Protein AF-T1C247-F1 (afdb_monomer)

Secondary structure (DSSP, 8-state):
--HHHHHHHHHHH-TTS-HHHHHHHH---HHHHHHHHHHHHHHHHHHS-----S-----S----HHHHHHHHHHGGG--HHHHHHHHHHHT--HHHHHHHHHHHHHHHH--

Organism: NCBI:txid410659

pLDDT: mean 71.94, std 15.18, range [33.72, 91.88]

Mean predicted aligned error: 14.12 Å

InterPro domains:
  IPR002514 Transposase IS3/IS911family [PF01527] (2-50)

Solvent-accessible surface area (backbone atoms only — not comparable to full-atom values): 6845 Å² total; per-residue (Å²): 135,61,70,67,59,58,50,46,54,51,49,67,75,41,73,87,62,53,60,64,57,51,19,68,76,69,73,44,57,50,69,58,54,52,53,46,50,58,50,49,54,51,55,58,46,63,74,53,85,70,91,73,96,72,86,85,82,83,73,98,65,98,64,52,74,67,55,50,50,49,51,38,59,71,50,62,82,51,51,76,69,53,39,50,53,51,17,68,77,71,77,49,53,59,70,50,50,52,53,49,40,54,51,51,52,52,64,70,64,69,118

Foldseek 3Di:
DVPLVVLLVVCVVCQVDDLVVSCVVVVDDSVVVVVSVQVVVVVVVVVVDDDDDDDDDDDDDPADLVRLVVLLVVCVPPDPVRLCVVCVVVVHDSVSNVVSNVVVVVVVPPD

Radius of gyration: 16.07 Å; Cα contacts (8 Å, |Δi|>4): 54; chains: 1; bounding box: 39×36×40 Å

Nearest PDB structures (foldseek):
  7s03-assembly1_A-2  TM=3.331E-01  e=2.559E-01  Homo sapiens
  1ftt-assembly1_A  TM=6.061E-01  e=2.705E+00  Rattus norvegicus
  2l9r-assembly1_A  TM=5.431E-01  e=3.445E+00  Homo sapiens

Structure (mmCIF, N/CA/C/O backbone):
data_AF-T1C247-F1
#
_entry.id   AF-T1C247-F1
#
loop_
_atom_site.group_PDB
_atom_site.id
_atom_site.type_symbol
_atom_site.label_atom_id
_atom_site.label_alt_id
_atom_site.label_comp_id
_atom_site.label_asym_id
_atom_site.label_entity_id
_atom_site.label_seq_id
_atom_site.pdbx_PDB_ins_code
_atom_site.Cartn_x
_atom_site.Cartn_y
_atom_site.Cartn_z
_atom_site.occupancy
_atom_site.B_iso_or_equiv
_atom_site.auth_seq_id
_atom_site.auth_comp_id
_atom_site.auth_asym_id
_atom_site.auth_atom_id
_atom_site.pdbx_PDB_model_num
ATOM 1 N N . MET A 1 1 ? 21.837 24.705 4.873 1.00 46.53 1 MET A N 1
ATOM 2 C CA . MET A 1 1 ? 20.488 24.093 4.723 1.00 46.53 1 MET A CA 1
ATOM 3 C C . MET A 1 1 ? 20.419 22.758 5.480 1.00 46.53 1 MET A C 1
ATOM 5 O O . MET A 1 1 ? 20.376 21.704 4.862 1.00 46.53 1 MET A O 1
ATOM 9 N N . GLU A 1 2 ? 20.401 22.769 6.816 1.00 57.59 2 GLU A N 1
ATOM 10 C CA . GLU A 1 2 ? 20.574 21.532 7.614 1.00 57.59 2 GLU A CA 1
ATOM 11 C C . GLU A 1 2 ? 19.271 20.936 8.167 1.00 57.59 2 GLU A C 1
ATOM 13 O O . GLU A 1 2 ? 19.142 19.718 8.287 1.00 57.59 2 GLU A O 1
ATOM 18 N N . ARG A 1 3 ? 18.246 21.763 8.417 1.00 62.03 3 ARG A N 1
ATOM 19 C CA . ARG A 1 3 ? 16.968 21.311 9.002 1.00 62.03 3 ARG A CA 1
ATOM 20 C C . ARG A 1 3 ? 16.276 20.217 8.178 1.00 62.03 3 ARG A C 1
ATOM 22 O O . ARG A 1 3 ? 15.789 19.243 8.742 1.00 62.03 3 ARG A O 1
ATOM 29 N N . LYS A 1 4 ? 16.275 20.339 6.845 1.00 66.94 4 LYS A N 1
ATOM 30 C CA . LYS A 1 4 ? 15.592 19.392 5.943 1.00 66.94 4 LYS A CA 1
ATOM 31 C C . LYS A 1 4 ? 16.231 18.000 5.975 1.00 66.94 4 LYS A C 1
ATOM 33 O O . LYS A 1 4 ? 15.523 17.004 6.081 1.00 66.94 4 LYS A O 1
ATOM 38 N N . ALA A 1 5 ? 17.562 17.925 5.930 1.00 66.19 5 ALA A N 1
ATOM 39 C CA . ALA A 1 5 ? 18.286 16.655 5.909 1.00 66.19 5 ALA A CA 1
ATOM 40 C C . ALA A 1 5 ? 18.134 15.882 7.231 1.00 66.19 5 ALA A C 1
ATOM 42 O O . ALA A 1 5 ? 17.919 14.671 7.215 1.00 66.19 5 ALA A O 1
ATOM 43 N N . SER A 1 6 ? 18.170 16.581 8.368 1.00 74.81 6 SER A N 1
ATOM 44 C CA . SER A 1 6 ? 18.000 15.964 9.690 1.00 74.81 6 SER A CA 1
ATOM 45 C C . SER A 1 6 ? 16.578 15.456 9.939 1.00 74.81 6 SER A C 1
ATOM 47 O O . SER A 1 6 ? 16.407 14.416 10.574 1.00 74.81 6 SER A O 1
ATOM 49 N N . VAL A 1 7 ? 15.557 16.151 9.420 1.00 74.94 7 VAL A N 1
ATOM 50 C CA . VAL A 1 7 ? 14.161 15.676 9.462 1.00 74.94 7 VAL A CA 1
ATOM 51 C C . VAL A 1 7 ? 14.008 14.419 8.611 1.00 74.94 7 VAL A C 1
ATOM 53 O O . VAL A 1 7 ? 13.504 13.414 9.094 1.00 74.94 7 VAL A O 1
ATOM 56 N N . VAL A 1 8 ? 14.538 14.422 7.387 1.00 72.50 8 VAL A N 1
ATOM 57 C CA . VAL A 1 8 ? 14.471 13.263 6.486 1.00 72.50 8 VAL A CA 1
ATOM 58 C C . VAL A 1 8 ? 15.186 12.036 7.058 1.00 72.50 8 VAL A C 1
ATOM 60 O O . VAL A 1 8 ? 14.633 10.941 7.009 1.00 72.50 8 VAL A O 1
ATOM 63 N N . ARG A 1 9 ? 16.380 12.195 7.646 1.00 73.25 9 ARG A N 1
ATOM 64 C CA . ARG A 1 9 ? 17.100 11.075 8.281 1.00 73.25 9 ARG A CA 1
ATOM 65 C C . ARG A 1 9 ? 16.323 10.493 9.462 1.00 73.25 9 ARG A C 1
ATOM 67 O O . ARG A 1 9 ? 16.259 9.274 9.590 1.00 73.25 9 ARG A O 1
ATOM 74 N N . ARG A 1 10 ? 15.698 11.334 10.296 1.00 73.94 10 ARG A N 1
ATOM 75 C CA . ARG A 1 10 ? 14.829 10.844 11.379 1.00 73.94 10 ARG A CA 1
ATOM 76 C C . ARG A 1 10 ? 13.557 10.179 10.850 1.00 73.94 10 ARG A C 1
ATOM 78 O O . ARG A 1 10 ? 13.198 9.123 11.352 1.00 73.94 10 ARG A O 1
ATOM 85 N N . MET A 1 11 ? 12.928 10.729 9.809 1.00 72.88 11 MET A N 1
ATOM 86 C CA . MET A 1 11 ? 11.763 10.117 9.156 1.00 72.8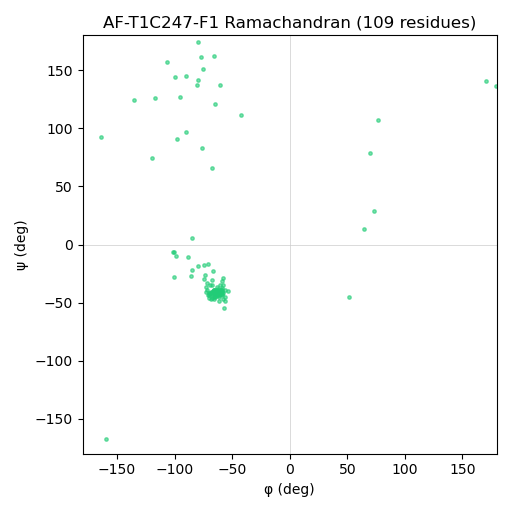8 11 MET A CA 1
ATOM 87 C C . MET A 1 11 ? 12.074 8.731 8.585 1.00 72.88 11 MET A C 1
ATOM 89 O O . MET A 1 11 ? 11.241 7.838 8.666 1.00 72.88 11 MET A O 1
ATOM 93 N N . LEU A 1 12 ? 13.262 8.539 8.003 1.00 68.19 12 LEU A N 1
ATOM 94 C CA . LEU A 1 12 ? 13.688 7.234 7.493 1.00 68.19 12 LEU A CA 1
ATOM 95 C C . LEU A 1 12 ? 14.009 6.239 8.616 1.00 68.19 12 LEU A C 1
ATOM 97 O O . LEU A 1 12 ? 13.759 5.049 8.454 1.00 68.19 12 LEU A O 1
ATOM 101 N N . LYS A 1 13 ? 14.535 6.718 9.751 1.00 72.19 13 LYS A N 1
ATOM 102 C CA . LYS A 1 13 ? 14.843 5.886 10.926 1.00 72.19 13 LYS A CA 1
ATOM 103 C C . LYS A 1 13 ? 13.587 5.441 11.688 1.00 72.19 13 LYS A C 1
ATOM 105 O O . LYS A 1 13 ? 13.618 4.407 12.345 1.00 72.19 13 LYS A O 1
ATOM 110 N N . SER A 1 14 ? 12.498 6.203 11.597 1.00 67.50 14 SER A N 1
ATOM 111 C CA . SER A 1 14 ? 11.216 5.909 12.250 1.00 67.50 14 SER A CA 1
ATOM 112 C C . SER A 1 14 ? 10.101 5.743 11.209 1.00 67.50 14 SER A C 1
ATOM 114 O O . SER A 1 14 ? 9.281 6.652 11.050 1.00 67.50 14 SER A O 1
ATOM 116 N N . PRO A 1 15 ? 10.070 4.609 10.478 1.00 63.22 15 PRO A N 1
ATOM 117 C CA . PRO A 1 15 ? 9.088 4.366 9.422 1.00 63.22 15 PRO A CA 1
ATOM 118 C C . PRO A 1 15 ? 7.649 4.228 9.943 1.00 63.22 15 PRO A C 1
ATOM 120 O O . PRO A 1 15 ? 6.730 4.494 9.163 1.00 63.22 15 PRO A O 1
ATOM 123 N N . ASP A 1 16 ? 7.481 3.875 11.223 1.00 53.72 16 ASP A N 1
ATOM 124 C CA . ASP A 1 16 ? 6.199 3.693 11.919 1.00 53.72 16 ASP A CA 1
ATOM 125 C C . ASP A 1 16 ? 5.472 5.002 12.264 1.00 53.72 16 ASP A C 1
ATOM 127 O O . ASP A 1 16 ? 4.271 4.987 12.516 1.00 53.72 16 ASP A O 1
ATOM 131 N N . ARG A 1 17 ? 6.161 6.154 12.254 1.00 66.88 17 ARG A N 1
ATOM 132 C CA . ARG A 1 17 ? 5.516 7.454 12.516 1.00 66.88 17 ARG A CA 1
ATOM 133 C C . ARG A 1 17 ? 4.803 7.991 11.279 1.00 66.88 17 ARG A C 1
ATOM 135 O O . ARG A 1 17 ? 5.351 7.999 10.170 1.00 66.88 17 ARG A O 1
ATOM 142 N N . SER A 1 18 ? 3.601 8.528 11.481 1.00 72.62 18 SER A N 1
ATOM 143 C CA . SER A 1 18 ? 2.792 9.092 10.400 1.00 72.62 18 SER A CA 1
ATOM 144 C C . SER A 1 18 ? 3.315 10.456 9.936 1.00 72.62 18 SER A C 1
ATOM 146 O O . SER A 1 18 ? 3.858 11.249 10.707 1.00 72.62 18 SER A O 1
ATOM 148 N N . ILE A 1 19 ? 3.095 10.784 8.657 1.00 69.94 19 ILE A N 1
ATOM 149 C CA . ILE A 1 19 ? 3.413 12.106 8.085 1.00 69.94 19 ILE A CA 1
ATOM 150 C C . ILE A 1 19 ? 2.679 13.233 8.835 1.00 69.94 19 ILE A C 1
ATOM 152 O O . ILE A 1 19 ? 3.183 14.353 8.914 1.00 69.94 19 ILE A O 1
ATOM 156 N N . ARG A 1 20 ? 1.509 12.938 9.416 1.00 68.25 20 ARG A N 1
ATOM 157 C CA . ARG A 1 20 ? 0.715 13.900 10.191 1.00 68.25 20 ARG A CA 1
ATOM 158 C C . ARG A 1 20 ? 1.386 14.274 11.515 1.00 68.25 20 ARG A C 1
ATOM 160 O O . ARG A 1 20 ? 1.433 15.454 11.844 1.00 68.25 20 ARG A O 1
ATOM 167 N N . GLU A 1 21 ? 1.963 13.303 12.219 1.00 72.94 21 GLU A N 1
ATOM 168 C CA . GLU A 1 21 ? 2.738 13.549 13.445 1.00 72.94 21 GLU A CA 1
ATOM 169 C C . GLU A 1 21 ? 3.995 14.365 13.139 1.00 72.94 21 GLU A C 1
ATOM 171 O O . GLU A 1 21 ? 4.288 15.350 13.811 1.00 72.94 21 GLU A O 1
ATOM 176 N N . TRP A 1 22 ? 4.689 14.023 12.049 1.00 79.56 22 TRP A N 1
ATOM 177 C CA . TRP A 1 22 ? 5.832 14.799 11.571 1.00 79.56 22 TRP A CA 1
ATOM 178 C C . TRP A 1 22 ? 5.459 16.242 11.235 1.00 79.56 22 TRP A C 1
ATOM 180 O O . TRP A 1 22 ? 6.226 17.157 11.531 1.00 79.56 22 TRP A O 1
ATOM 190 N N . SER A 1 23 ? 4.288 16.458 10.637 1.00 76.56 23 SER A N 1
ATOM 191 C CA . SER A 1 23 ? 3.785 17.791 10.304 1.00 76.56 23 SER A CA 1
ATOM 192 C C . SER A 1 23 ? 3.529 18.633 11.553 1.00 76.56 23 SER A C 1
ATOM 194 O O . SER A 1 23 ? 3.935 19.792 11.584 1.00 76.56 23 SER A O 1
ATOM 196 N N . GLN A 1 24 ? 2.945 18.039 12.597 1.00 76.12 24 GLN A N 1
ATOM 197 C CA . GLN A 1 24 ? 2.720 18.720 13.874 1.00 76.12 24 GLN A CA 1
ATOM 198 C C . GLN A 1 24 ? 4.026 19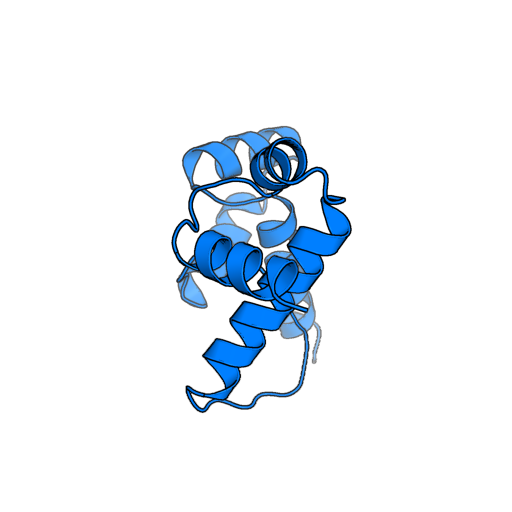.019 14.624 1.00 76.12 24 GLN A C 1
ATOM 200 O O . GLN A 1 24 ? 4.180 20.116 15.146 1.00 76.12 24 GLN A O 1
ATOM 205 N N . GLU A 1 25 ? 4.990 18.092 14.631 1.00 77.25 25 GLU A N 1
ATOM 206 C CA . GLU A 1 25 ? 6.271 18.266 15.339 1.00 77.25 25 GLU A CA 1
ATOM 207 C C . GLU A 1 25 ? 7.188 19.292 14.653 1.00 77.25 25 GLU A C 1
ATOM 209 O O . GLU A 1 25 ? 7.874 20.075 15.306 1.00 77.25 25 GLU A O 1
ATOM 214 N N . THR A 1 26 ? 7.225 19.290 13.317 1.00 76.38 26 THR A N 1
ATOM 215 C CA . THR A 1 26 ? 8.156 20.137 12.550 1.00 76.38 26 THR A CA 1
ATOM 216 C C . THR A 1 26 ? 7.533 21.427 12.025 1.00 76.38 26 THR A C 1
ATOM 218 O O . THR A 1 26 ? 8.260 22.273 11.501 1.00 76.38 26 THR A O 1
ATOM 221 N N . GLY A 1 27 ? 6.207 21.575 12.115 1.00 78.88 27 GLY A N 1
ATOM 222 C CA . GLY A 1 27 ? 5.460 22.678 11.502 1.00 78.88 27 GLY A CA 1
ATOM 223 C C . GLY A 1 27 ? 5.508 22.676 9.968 1.00 78.88 27 GLY A C 1
ATOM 224 O O . GLY A 1 27 ? 5.177 23.672 9.329 1.00 78.88 27 GLY A O 1
ATOM 225 N N . LEU A 1 28 ? 5.965 21.580 9.353 1.00 80.00 28 LEU A N 1
ATOM 226 C CA . LEU A 1 28 ? 6.102 21.453 7.906 1.00 80.00 28 LEU A CA 1
ATOM 227 C C . LEU A 1 28 ? 4.821 20.904 7.292 1.00 80.00 28 LEU A C 1
ATOM 229 O O . LEU A 1 28 ? 4.172 20.023 7.853 1.00 80.00 28 LEU A O 1
ATOM 233 N N . SER A 1 29 ? 4.484 21.367 6.089 1.00 78.06 29 SER A N 1
ATOM 234 C CA . SER A 1 29 ? 3.307 20.868 5.384 1.00 78.06 29 SER A CA 1
ATOM 235 C C . SER A 1 29 ? 3.429 19.359 5.117 1.00 78.06 29 SER A C 1
ATOM 237 O O . SER A 1 29 ? 4.481 18.903 4.646 1.00 78.06 29 SER A O 1
ATOM 239 N N . PRO A 1 30 ? 2.352 18.577 5.311 1.00 72.06 30 PRO A N 1
ATOM 240 C CA . PRO A 1 30 ? 2.376 17.124 5.122 1.00 72.06 30 PRO A CA 1
ATOM 241 C C . PRO A 1 30 ? 2.784 16.740 3.693 1.00 72.06 30 PRO A C 1
ATOM 243 O O . PRO A 1 30 ? 3.498 15.763 3.478 1.00 72.06 30 PRO A O 1
ATOM 246 N N . ARG A 1 31 ? 2.438 17.581 2.710 1.00 72.69 31 ARG A N 1
ATOM 247 C CA . ARG A 1 31 ? 2.851 17.422 1.312 1.00 72.69 31 ARG A CA 1
ATOM 248 C C . ARG A 1 31 ? 4.369 17.513 1.112 1.00 72.69 31 ARG A C 1
ATOM 250 O O . ARG A 1 31 ? 4.927 16.738 0.340 1.00 72.69 31 ARG A O 1
ATOM 257 N N . ALA A 1 32 ? 5.044 18.427 1.812 1.00 77.69 32 ALA A N 1
ATOM 258 C CA . ALA A 1 32 ? 6.497 18.583 1.725 1.00 77.69 32 ALA A CA 1
ATOM 259 C C . ALA A 1 32 ? 7.222 17.388 2.359 1.00 77.69 32 ALA A C 1
ATOM 261 O O . ALA A 1 32 ? 8.158 16.848 1.773 1.00 77.69 32 ALA A O 1
ATOM 262 N N . LEU A 1 33 ? 6.740 16.933 3.518 1.00 77.81 33 LEU A N 1
ATOM 263 C CA . LEU A 1 33 ? 7.260 15.755 4.216 1.00 77.81 33 LEU A CA 1
ATOM 264 C C . LEU A 1 33 ? 7.102 14.479 3.378 1.00 77.81 33 LEU A C 1
ATOM 266 O O . LEU A 1 33 ? 8.035 13.680 3.279 1.00 77.81 33 LEU A O 1
ATOM 270 N N . TYR A 1 34 ? 5.954 14.319 2.715 1.00 76.44 34 TYR A N 1
ATOM 271 C CA . TYR A 1 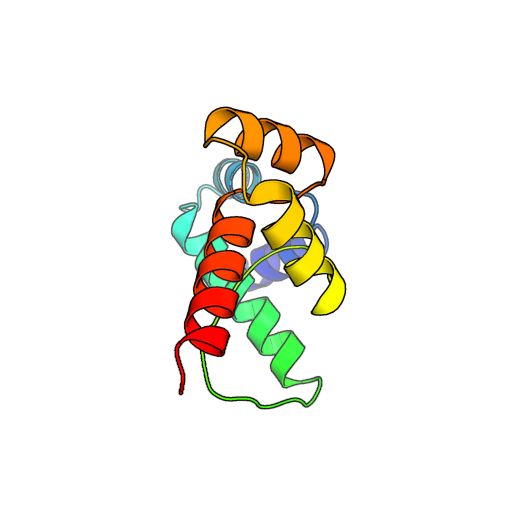34 ? 5.709 13.215 1.790 1.00 76.44 34 TYR A CA 1
ATOM 272 C C . TYR A 1 34 ? 6.691 13.228 0.607 1.00 76.44 34 TYR A C 1
ATOM 274 O O . TYR A 1 34 ? 7.336 12.216 0.314 1.00 76.44 34 TYR A O 1
ATOM 282 N N . ASP A 1 35 ? 6.868 14.386 -0.040 1.00 74.81 35 ASP A N 1
ATOM 283 C CA . ASP A 1 35 ? 7.795 14.539 -1.165 1.00 74.81 35 ASP A CA 1
ATOM 284 C C . ASP A 1 35 ? 9.247 14.247 -0.753 1.00 74.81 35 ASP A C 1
ATOM 286 O O . ASP A 1 35 ? 9.991 13.575 -1.475 1.00 74.81 35 ASP A O 1
ATOM 290 N N . TRP A 1 36 ? 9.644 14.672 0.450 1.00 80.75 36 TRP A N 1
ATOM 291 C CA . TRP A 1 36 ? 10.983 14.426 0.977 1.00 80.75 36 TRP A CA 1
ATOM 292 C C . TRP A 1 36 ? 11.221 12.956 1.325 1.00 80.75 36 TRP A C 1
ATOM 294 O O . TRP A 1 36 ? 12.253 12.420 0.923 1.00 80.75 36 TRP A O 1
ATOM 304 N N . ARG A 1 37 ? 10.270 12.265 1.972 1.00 76.62 37 ARG A N 1
ATOM 305 C CA . ARG A 1 37 ? 10.357 10.814 2.238 1.00 76.62 37 ARG A CA 1
ATOM 306 C C . ARG A 1 37 ? 10.505 10.030 0.931 1.00 76.62 37 ARG A C 1
ATOM 308 O O . ARG A 1 37 ? 11.406 9.207 0.790 1.00 76.62 37 ARG A O 1
ATOM 315 N N . LYS A 1 38 ? 9.687 10.355 -0.072 1.00 71.44 38 LYS A N 1
ATOM 316 C CA . LYS A 1 38 ? 9.719 9.759 -1.419 1.00 71.44 38 LYS A CA 1
ATOM 317 C C . LYS A 1 38 ? 11.023 10.036 -2.178 1.00 71.44 38 LYS A C 1
ATOM 319 O O . LYS A 1 38 ? 11.482 9.189 -2.955 1.00 71.44 38 LYS A O 1
ATOM 324 N N . LYS A 1 39 ? 11.614 11.224 -2.018 1.00 72.56 39 LYS A N 1
ATOM 325 C CA . LYS A 1 39 ? 12.932 11.562 -2.583 1.00 72.56 39 LYS A CA 1
ATOM 326 C C . LYS A 1 39 ? 14.051 10.808 -1.876 1.00 72.56 39 LYS A C 1
ATOM 328 O O . LYS A 1 39 ? 14.924 10.280 -2.556 1.00 72.56 39 LYS A O 1
ATOM 333 N N . ALA A 1 40 ? 13.987 10.704 -0.554 1.00 72.31 40 ALA A N 1
ATOM 334 C CA . ALA A 1 40 ? 14.997 10.039 0.254 1.00 72.31 40 ALA A CA 1
ATOM 335 C C . ALA A 1 40 ? 15.027 8.526 0.013 1.00 72.31 40 ALA A C 1
ATOM 337 O O . ALA A 1 40 ? 16.086 7.997 -0.294 1.00 72.31 40 ALA A O 1
ATOM 338 N N . ILE A 1 41 ? 13.867 7.860 -0.011 1.00 67.50 41 ILE A N 1
ATOM 339 C CA . ILE A 1 41 ? 13.757 6.430 -0.356 1.00 67.50 41 ILE A CA 1
ATOM 340 C C . ILE A 1 41 ? 14.310 6.154 -1.760 1.00 67.50 41 ILE A C 1
ATOM 342 O O . ILE A 1 41 ? 15.010 5.172 -1.963 1.00 67.50 41 ILE A O 1
ATOM 346 N N . ARG A 1 42 ? 14.046 7.032 -2.739 1.00 64.88 42 ARG A N 1
ATOM 347 C CA . ARG A 1 42 ? 14.624 6.884 -4.088 1.00 64.88 42 ARG A CA 1
ATOM 348 C C . ARG A 1 42 ? 16.133 7.089 -4.092 1.00 64.88 42 ARG A C 1
ATOM 350 O O . ARG A 1 42 ? 16.802 6.482 -4.907 1.00 64.88 42 ARG A O 1
ATOM 357 N N . ARG A 1 43 ? 16.656 7.981 -3.252 1.00 62.41 43 ARG A N 1
ATOM 358 C CA . ARG A 1 43 ? 18.094 8.258 -3.184 1.00 62.41 43 ARG A CA 1
ATOM 359 C C . ARG A 1 43 ? 18.847 7.110 -2.510 1.00 62.41 43 ARG A C 1
ATOM 361 O O . ARG A 1 43 ? 19.887 6.722 -3.015 1.00 62.41 43 ARG A O 1
ATOM 368 N N . GLU A 1 44 ? 18.282 6.542 -1.447 1.00 56.69 44 GLU A N 1
ATOM 369 C CA . GLU A 1 44 ? 18.781 5.322 -0.793 1.00 56.69 44 GLU A CA 1
ATOM 370 C C . GLU A 1 44 ? 18.668 4.114 -1.743 1.00 56.69 44 GLU A C 1
ATOM 372 O O . GLU A 1 44 ? 19.629 3.381 -1.943 1.00 56.69 44 GLU A O 1
ATOM 377 N N . GLY A 1 45 ? 17.526 3.959 -2.422 1.00 47.84 45 GLY A N 1
ATOM 378 C CA . GLY A 1 45 ? 17.299 2.902 -3.414 1.00 47.84 45 GLY A CA 1
ATOM 379 C C . GLY A 1 45 ? 18.067 3.076 -4.728 1.00 47.84 45 GLY A C 1
ATOM 380 O O . GLY A 1 45 ? 18.210 2.117 -5.465 1.00 47.84 45 GLY A O 1
ATOM 381 N N . ALA A 1 46 ? 18.588 4.266 -5.035 1.00 47.44 46 ALA A N 1
ATOM 382 C CA . ALA A 1 46 ? 19.467 4.476 -6.189 1.00 47.44 46 ALA A CA 1
ATOM 383 C C . ALA A 1 46 ? 20.912 4.022 -5.917 1.00 47.44 46 ALA A C 1
ATOM 385 O O . ALA A 1 46 ? 21.660 3.813 -6.866 1.00 47.44 46 ALA A O 1
ATOM 386 N N . MET A 1 47 ? 21.301 3.861 -4.646 1.00 42.75 47 MET A N 1
ATOM 387 C CA . MET A 1 47 ? 22.603 3.303 -4.257 1.00 42.75 47 MET A CA 1
ATOM 388 C C . MET A 1 47 ? 22.587 1.764 -4.219 1.00 42.75 47 MET A C 1
ATOM 390 O O . MET A 1 47 ? 23.634 1.137 -4.334 1.00 42.75 47 MET A O 1
ATOM 394 N N . ALA A 1 48 ? 21.407 1.150 -4.090 1.00 40.53 48 ALA A N 1
ATOM 395 C CA . ALA A 1 48 ? 21.202 -0.288 -4.234 1.00 40.53 48 ALA A CA 1
ATOM 396 C C . ALA A 1 48 ? 20.694 -0.556 -5.655 1.00 40.53 48 ALA A C 1
ATOM 398 O O . ALA A 1 48 ? 19.499 -0.451 -5.913 1.00 40.53 48 ALA A O 1
ATOM 399 N N . GLY A 1 49 ? 21.612 -0.806 -6.589 1.00 36.91 49 GLY A N 1
ATOM 400 C CA . GLY A 1 49 ? 21.314 -0.955 -8.012 1.0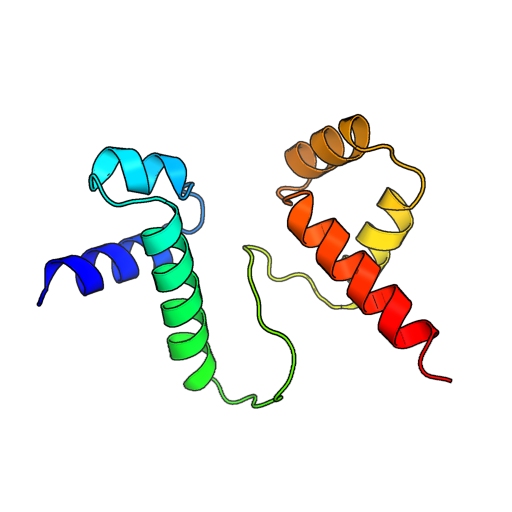0 36.91 49 GLY A CA 1
ATOM 401 C C . GLY A 1 49 ? 20.057 -1.782 -8.287 1.00 36.91 49 GLY A C 1
ATOM 402 O O . GLY A 1 49 ? 20.032 -2.977 -8.035 1.00 36.91 49 GLY A O 1
ATOM 403 N N . ASN A 1 50 ? 19.019 -1.118 -8.797 1.00 33.72 50 ASN A N 1
ATOM 404 C CA . ASN A 1 50 ? 18.083 -1.676 -9.763 1.00 33.72 50 ASN A CA 1
ATOM 405 C C . ASN A 1 50 ? 17.293 -0.528 -10.395 1.00 33.72 50 ASN A C 1
ATOM 407 O O . ASN A 1 50 ? 16.272 -0.053 -9.895 1.00 33.72 50 ASN A O 1
ATOM 411 N N . SER A 1 51 ? 17.820 -0.058 -11.520 1.00 42.59 51 SER A N 1
ATOM 412 C CA . SER A 1 51 ? 17.090 0.775 -12.459 1.00 42.59 51 SER A CA 1
ATOM 413 C C . SER A 1 51 ? 15.944 -0.037 -13.057 1.00 42.59 51 SER A C 1
ATOM 415 O O . SER A 1 51 ? 16.165 -1.032 -13.739 1.00 42.59 51 SER A O 1
ATOM 417 N N . THR A 1 52 ? 14.715 0.427 -12.874 1.00 38.88 52 THR A N 1
ATOM 418 C CA . THR A 1 52 ? 13.678 0.269 -13.897 1.00 38.88 52 THR A CA 1
ATOM 419 C C . THR A 1 52 ? 12.951 1.607 -14.029 1.00 38.88 52 THR A C 1
ATOM 421 O O . THR A 1 52 ? 12.508 2.167 -13.020 1.00 38.88 52 THR A O 1
ATOM 424 N N . PRO A 1 53 ? 12.879 2.191 -15.238 1.00 52.53 53 PRO A N 1
ATOM 425 C CA . PRO A 1 53 ? 12.216 3.461 -15.459 1.00 52.53 53 PRO A CA 1
ATOM 426 C C . PRO A 1 53 ? 10.754 3.191 -15.802 1.00 52.53 53 PRO A C 1
ATOM 428 O O . PRO A 1 53 ? 10.445 2.884 -16.943 1.00 52.53 53 PRO A O 1
ATOM 431 N N . SER A 1 54 ? 9.861 3.275 -14.818 1.00 38.88 54 SER A N 1
ATOM 432 C CA . SER A 1 54 ? 8.446 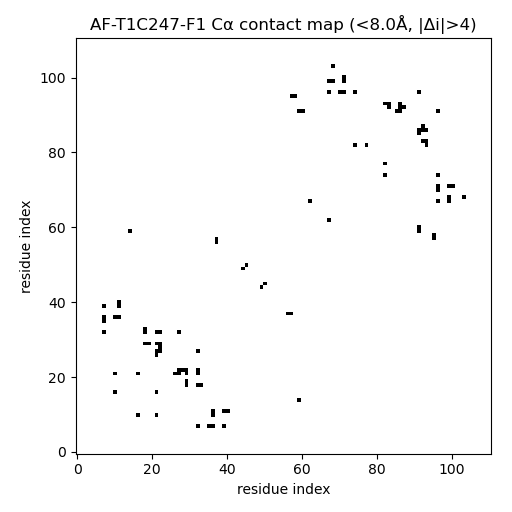3.653 -14.983 1.00 38.88 54 SER A CA 1
ATOM 433 C C . SER A 1 54 ? 7.750 3.611 -13.626 1.00 38.88 54 SER A C 1
ATOM 435 O O . SER A 1 54 ? 7.961 2.690 -12.848 1.00 38.88 54 SER A O 1
ATOM 43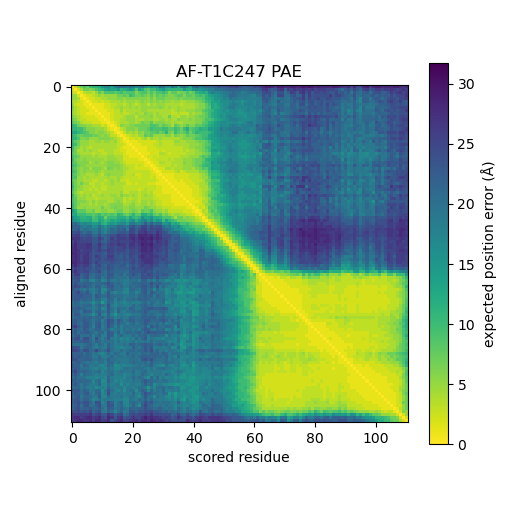7 N N . GLY A 1 55 ? 6.935 4.624 -13.328 1.00 34.56 55 GLY A N 1
ATOM 4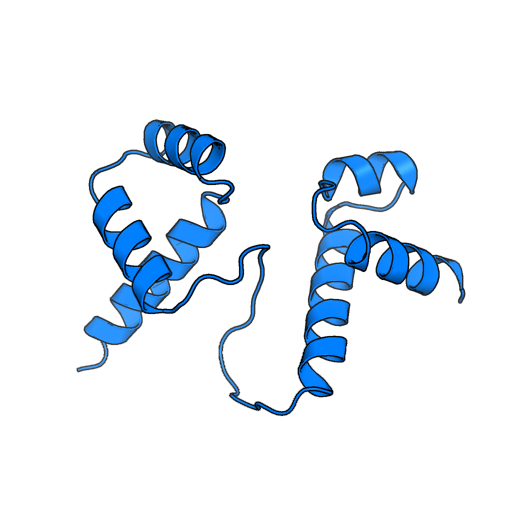38 C CA . GLY A 1 55 ? 5.934 4.542 -12.259 1.00 34.56 55 GLY A CA 1
ATOM 439 C C . GLY A 1 55 ? 6.478 4.498 -10.828 1.00 34.56 55 GLY A C 1
ATOM 440 O O . GLY A 1 55 ? 6.505 3.480 -10.151 1.00 34.56 55 GLY A O 1
ATOM 441 N N . LYS A 1 56 ? 6.855 5.654 -10.306 1.00 50.47 56 LYS A N 1
ATOM 442 C CA . LYS A 1 56 ? 6.924 5.903 -8.860 1.00 50.47 56 LYS A CA 1
ATOM 443 C C . LYS A 1 56 ? 5.477 6.122 -8.325 1.00 50.47 56 LYS A C 1
ATOM 445 O O . LYS A 1 56 ? 4.726 6.704 -9.105 1.00 50.47 56 LYS A O 1
ATOM 450 N N . PRO A 1 57 ? 5.145 6.006 -7.006 1.00 61.28 57 PRO A N 1
ATOM 451 C CA . PRO A 1 57 ? 5.917 5.442 -5.867 1.00 61.28 57 PRO A CA 1
ATOM 452 C C . PRO A 1 57 ? 5.078 5.013 -4.601 1.00 61.28 57 PRO A C 1
ATOM 454 O O . PRO A 1 57 ? 3.865 5.089 -4.584 1.00 61.28 57 PRO A O 1
ATOM 457 N N . VAL A 1 58 ? 5.772 4.751 -3.479 1.00 48.97 58 VAL A N 1
ATOM 458 C CA . VAL A 1 58 ? 5.338 4.913 -2.057 1.00 48.97 58 VAL A CA 1
ATOM 459 C C . VAL A 1 58 ? 4.392 3.867 -1.465 1.00 48.97 58 VAL A C 1
ATOM 461 O O . VAL A 1 58 ? 3.189 3.948 -1.625 1.00 48.97 58 VAL A O 1
ATOM 464 N N . SER A 1 59 ? 4.928 3.015 -0.592 1.00 40.38 59 SER A N 1
ATOM 465 C CA . SER A 1 59 ? 4.695 3.088 0.860 1.00 40.38 59 SER A CA 1
ATOM 466 C C . SER A 1 59 ? 5.257 1.836 1.547 1.00 40.38 59 SER A C 1
ATOM 468 O O . SER A 1 59 ? 5.292 0.744 0.993 1.00 40.38 59 SER A O 1
ATOM 470 N N . GLY A 1 60 ? 5.842 2.086 2.717 1.00 46.00 60 GLY A N 1
ATOM 471 C CA . GLY A 1 60 ? 5.855 1.255 3.923 1.00 46.00 60 GLY A CA 1
ATOM 472 C C . GLY A 1 60 ? 6.245 -0.219 3.927 1.00 46.00 60 GLY A C 1
ATOM 473 O O . GLY A 1 60 ? 6.967 -0.608 4.837 1.00 46.00 60 GLY A O 1
ATOM 474 N N . THR A 1 61 ? 5.790 -1.065 3.010 1.00 49.44 61 THR A N 1
ATOM 475 C CA . THR A 1 61 ? 5.835 -2.513 3.235 1.00 49.44 61 THR A CA 1
ATOM 476 C C . THR A 1 61 ? 6.726 -3.225 2.218 1.00 49.44 61 THR A C 1
ATOM 478 O O . THR A 1 61 ? 6.563 -3.107 1.004 1.00 49.44 61 THR A O 1
ATOM 481 N N . LYS A 1 62 ? 7.699 -4.008 2.710 1.00 62.16 62 LYS A N 1
ATOM 482 C CA . LYS A 1 62 ? 8.442 -4.993 1.905 1.00 62.16 62 LYS A CA 1
ATOM 483 C C . LYS A 1 62 ? 7.487 -6.124 1.479 1.00 62.16 62 LYS 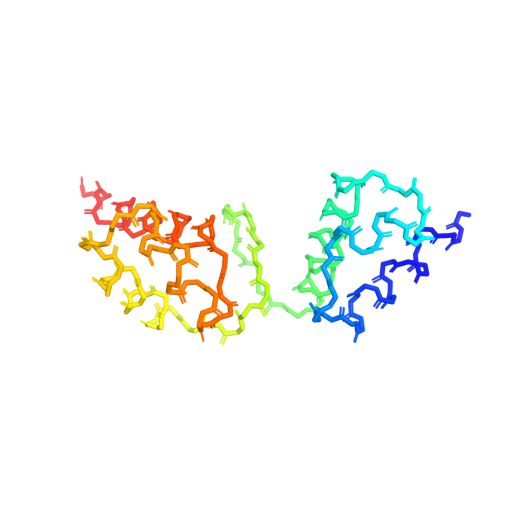A C 1
ATOM 485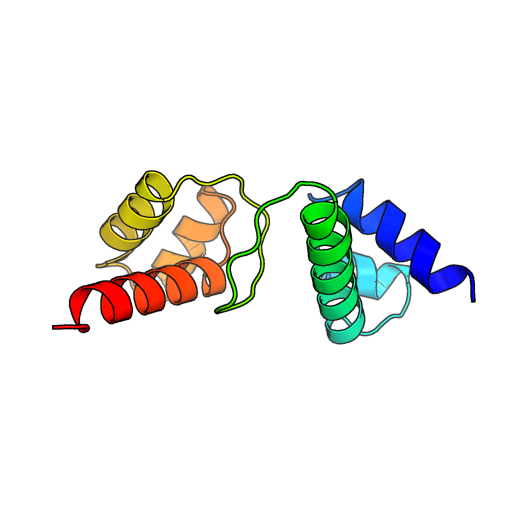 O O . LYS A 1 62 ? 7.613 -7.241 1.963 1.00 62.16 62 LYS A O 1
ATOM 490 N N . ARG A 1 63 ? 6.487 -5.836 0.640 1.00 71.81 63 ARG A N 1
ATOM 491 C CA . ARG A 1 63 ? 5.553 -6.837 0.102 1.00 71.81 63 ARG A CA 1
ATOM 492 C C . ARG A 1 63 ? 6.040 -7.300 -1.262 1.00 71.81 63 ARG A C 1
ATOM 494 O O . ARG A 1 63 ? 6.312 -6.476 -2.141 1.00 71.81 63 ARG A O 1
ATOM 501 N N . THR A 1 64 ? 6.166 -8.613 -1.428 1.00 82.12 64 THR A N 1
ATOM 502 C CA . THR A 1 64 ? 6.512 -9.224 -2.718 1.00 82.12 64 THR A CA 1
ATOM 503 C C . THR A 1 64 ? 5.390 -8.993 -3.733 1.00 82.12 64 THR A C 1
ATOM 505 O O . THR A 1 64 ? 4.256 -8.687 -3.360 1.00 82.12 64 THR A O 1
ATOM 508 N N . ALA A 1 65 ? 5.678 -9.146 -5.029 1.00 79.69 65 ALA A N 1
ATOM 509 C CA . ALA A 1 65 ? 4.655 -9.021 -6.073 1.00 79.69 65 ALA A CA 1
ATOM 510 C C . ALA A 1 65 ? 3.470 -9.980 -5.842 1.00 79.69 65 ALA A C 1
ATOM 512 O O . ALA A 1 65 ? 2.320 -9.573 -5.977 1.00 79.69 65 ALA A O 1
ATOM 513 N N . ALA A 1 66 ? 3.750 -11.210 -5.396 1.00 80.50 66 ALA A N 1
ATOM 514 C CA . ALA A 1 66 ? 2.728 -12.194 -5.047 1.00 80.50 66 ALA A CA 1
ATOM 515 C C . ALA A 1 66 ? 1.839 -11.732 -3.880 1.00 80.50 66 ALA A C 1
ATOM 517 O O . ALA A 1 66 ? 0.624 -11.867 -3.948 1.00 80.50 66 ALA A O 1
ATOM 518 N N . GLN A 1 67 ? 2.423 -11.131 -2.837 1.00 84.75 67 GLN A N 1
ATOM 519 C CA . GLN A 1 67 ? 1.652 -10.601 -1.707 1.00 84.75 67 GLN A CA 1
ATOM 520 C C . GLN A 1 67 ? 0.760 -9.427 -2.117 1.00 84.75 67 GLN A C 1
ATOM 522 O O . GLN A 1 67 ? -0.375 -9.344 -1.665 1.00 84.75 67 GLN A O 1
ATOM 527 N N . LYS A 1 68 ? 1.252 -8.537 -2.987 1.00 86.38 68 LYS A N 1
ATOM 528 C CA . LYS A 1 68 ? 0.444 -7.428 -3.517 1.00 86.38 68 LYS A CA 1
ATOM 529 C C . LYS A 1 68 ? -0.734 -7.945 -4.335 1.00 86.38 68 LYS A C 1
ATOM 531 O O . LYS A 1 68 ? -1.845 -7.459 -4.163 1.00 86.38 68 LYS A O 1
ATOM 536 N N . LEU A 1 69 ? -0.496 -8.944 -5.186 1.00 86.38 69 LEU A N 1
ATOM 537 C CA . LEU A 1 69 ? -1.548 -9.566 -5.986 1.00 86.38 69 LEU A CA 1
ATOM 538 C C . LEU A 1 69 ? -2.589 -10.263 -5.101 1.00 86.38 69 LEU A C 1
ATOM 540 O O . LEU A 1 69 ? -3.778 -10.066 -5.318 1.00 86.38 69 LEU A O 1
ATOM 544 N N . ALA A 1 70 ? -2.156 -11.010 -4.080 1.00 87.62 70 ALA A N 1
ATOM 545 C CA . ALA A 1 70 ? -3.058 -11.634 -3.113 1.00 87.62 70 ALA A CA 1
ATOM 546 C C . ALA A 1 70 ? -3.955 -10.588 -2.438 1.00 87.62 70 ALA A C 1
ATOM 548 O O . ALA A 1 70 ? -5.172 -10.716 -2.484 1.00 87.62 70 ALA A O 1
ATOM 549 N N . THR A 1 71 ? -3.376 -9.490 -1.940 1.00 89.25 71 THR A N 1
ATOM 550 C CA . THR A 1 71 ? -4.152 -8.390 -1.354 1.00 89.25 71 THR A CA 1
ATOM 551 C C . THR A 1 71 ? -5.144 -7.778 -2.346 1.00 89.25 71 THR A C 1
ATOM 553 O O . THR A 1 71 ? -6.288 -7.523 -1.983 1.00 89.25 71 THR A O 1
ATOM 556 N N . VAL A 1 72 ? -4.750 -7.548 -3.601 1.00 90.12 72 VAL A N 1
ATOM 557 C CA . VAL A 1 72 ? -5.661 -7.034 -4.642 1.00 90.12 72 VAL A CA 1
ATOM 558 C C . VAL A 1 72 ? -6.843 -7.981 -4.878 1.00 90.12 72 VAL A C 1
ATOM 560 O O . VAL A 1 72 ? -7.968 -7.516 -5.037 1.00 90.12 72 VAL A O 1
ATOM 563 N N . VAL A 1 73 ? -6.601 -9.293 -4.868 1.00 90.69 73 VAL A N 1
ATOM 564 C CA . VAL A 1 73 ? -7.642 -10.318 -5.032 1.00 90.69 73 VAL A CA 1
ATOM 565 C C . VAL A 1 73 ? -8.545 -10.414 -3.798 1.00 90.69 73 VAL A C 1
ATOM 567 O O . VAL A 1 73 ? -9.760 -10.464 -3.941 1.00 90.69 73 VAL A O 1
ATOM 570 N N . GLU A 1 74 ? -7.990 -10.387 -2.586 1.00 88.75 74 GLU A N 1
ATOM 571 C CA . GLU A 1 74 ? -8.768 -10.434 -1.337 1.00 88.75 74 GLU A CA 1
ATOM 572 C C . GLU A 1 74 ? -9.661 -9.198 -1.177 1.00 88.75 74 GLU A C 1
ATOM 574 O O . GLU A 1 74 ? -10.816 -9.290 -0.770 1.00 88.75 74 GLU A O 1
ATOM 579 N N . THR A 1 75 ? -9.134 -8.034 -1.554 1.00 91.88 75 THR A N 1
ATOM 580 C CA . THR A 1 75 ? -9.855 -6.756 -1.525 1.00 91.88 75 THR A CA 1
ATOM 581 C C . THR A 1 75 ? -10.700 -6.518 -2.782 1.00 91.88 75 THR A C 1
ATOM 583 O O . THR A 1 75 ? -11.273 -5.438 -2.943 1.00 91.88 75 THR A O 1
ATOM 586 N N . ALA A 1 76 ? -10.799 -7.502 -3.689 1.00 88.69 76 ALA A N 1
ATOM 587 C CA . ALA A 1 76 ? -11.537 -7.384 -4.948 1.00 88.69 76 ALA A CA 1
ATOM 588 C C . ALA A 1 76 ? -13.027 -7.055 -4.726 1.00 88.69 76 ALA A C 1
ATOM 590 O O . ALA A 1 76 ? -13.609 -6.258 -5.465 1.00 88.69 76 ALA A O 1
ATOM 591 N N . SER A 1 77 ? -13.599 -7.649 -3.679 1.00 89.50 77 SER A N 1
ATOM 592 C CA . SER A 1 77 ? -15.029 -7.607 -3.354 1.00 89.50 77 SER A CA 1
ATOM 593 C C . SER A 1 77 ? -15.382 -6.613 -2.245 1.00 89.50 77 SER A C 1
ATOM 595 O O . SER A 1 77 ? -16.561 -6.438 -1.957 1.00 89.50 77 SER A O 1
ATOM 597 N N . LEU A 1 78 ? -14.382 -5.996 -1.605 1.00 91.69 78 LEU A N 1
ATOM 598 C CA . LEU A 1 78 ? -14.591 -5.076 -0.485 1.00 91.69 78 LEU A CA 1
ATOM 599 C C . LEU A 1 78 ? -15.005 -3.690 -0.985 1.00 91.69 78 LEU A C 1
ATOM 601 O O . LEU A 1 78 ? -14.463 -3.186 -1.972 1.00 91.69 78 LEU A O 1
ATOM 605 N N . ASN A 1 79 ? -15.921 -3.047 -0.264 1.00 90.56 79 ASN A N 1
ATOM 606 C CA . ASN A 1 79 ? -16.245 -1.635 -0.457 1.00 90.56 79 ASN A CA 1
ATOM 607 C C . ASN A 1 79 ? -15.202 -0.709 0.214 1.00 90.56 79 ASN A C 1
ATOM 609 O O . ASN A 1 79 ? -14.299 -1.172 0.908 1.00 90.56 79 ASN A O 1
ATOM 613 N N . GLU A 1 80 ? -15.302 0.614 0.028 1.00 85.25 80 GLU A N 1
ATOM 614 C CA . GLU A 1 80 ? -14.320 1.564 0.590 1.00 85.25 80 GLU A CA 1
ATOM 615 C C . GLU A 1 80 ? -14.227 1.532 2.127 1.00 85.25 80 GLU A C 1
ATOM 617 O O . GLU A 1 80 ? -13.139 1.705 2.685 1.00 85.25 80 GLU A O 1
ATOM 622 N N . ALA A 1 81 ? -15.342 1.294 2.825 1.00 87.94 81 ALA A N 1
ATOM 623 C CA . ALA A 1 81 ? -15.353 1.212 4.284 1.00 87.94 81 ALA A CA 1
ATOM 624 C C . ALA A 1 81 ? -14.646 -0.064 4.770 1.00 87.94 81 ALA A C 1
ATOM 626 O O . ALA A 1 81 ? -13.774 0.006 5.640 1.00 87.94 81 ALA A O 1
ATOM 627 N N . GLU A 1 82 ? -14.956 -1.200 4.144 1.00 89.25 82 GLU A N 1
ATOM 628 C CA . GLU A 1 82 ? -14.346 -2.502 4.426 1.00 89.25 82 GLU A CA 1
ATOM 629 C C . GLU A 1 82 ? -12.855 -2.525 4.066 1.00 89.25 82 GLU A C 1
ATOM 631 O O . GLU A 1 82 ? -12.034 -3.047 4.821 1.00 89.25 82 GLU A O 1
ATOM 636 N N . LEU A 1 83 ? -12.476 -1.894 2.951 1.00 88.31 83 LEU A N 1
ATOM 637 C CA . LEU A 1 83 ? -11.081 -1.714 2.563 1.00 88.31 83 LEU A CA 1
ATOM 638 C C . LEU A 1 83 ? -10.325 -0.916 3.630 1.00 88.31 83 LEU A C 1
ATOM 640 O O . LEU A 1 83 ? -9.215 -1.285 4.008 1.00 88.31 83 LEU A O 1
ATOM 644 N N . GLY A 1 84 ? -10.938 0.145 4.162 1.00 83.75 84 GLY A N 1
ATOM 645 C CA . GLY A 1 84 ? -10.382 0.926 5.262 1.00 83.75 84 GLY A CA 1
ATOM 646 C C . GLY A 1 84 ? -10.146 0.101 6.532 1.00 83.75 84 GLY A C 1
ATOM 647 O O . GLY A 1 84 ? -9.114 0.266 7.183 1.00 83.75 84 GLY A O 1
ATOM 648 N N . GLU A 1 85 ? -11.063 -0.798 6.891 1.00 88.31 85 GLU A N 1
ATOM 649 C CA . GLU A 1 85 ? -10.885 -1.717 8.025 1.00 88.31 85 GLU A CA 1
ATOM 650 C C . GLU A 1 85 ? -9.796 -2.764 7.774 1.00 88.31 85 GLU A C 1
ATOM 652 O O . GLU A 1 85 ? -8.898 -2.924 8.606 1.00 88.31 85 GLU A O 1
ATOM 657 N N . TYR A 1 86 ? -9.801 -3.399 6.601 1.00 87.94 86 TYR A N 1
ATOM 658 C CA . TYR A 1 86 ? -8.760 -4.343 6.190 1.00 87.94 86 TYR A CA 1
ATOM 659 C C . TYR A 1 86 ? -7.368 -3.696 6.238 1.00 87.94 86 TYR A C 1
ATOM 661 O O . TYR A 1 86 ? -6.413 -4.261 6.779 1.00 87.94 86 TYR A O 1
ATOM 669 N N . CYS A 1 87 ? -7.253 -2.471 5.725 1.00 82.88 87 CYS A N 1
ATOM 670 C CA . CYS A 1 87 ? -6.032 -1.674 5.732 1.00 82.88 87 CYS A CA 1
ATOM 671 C C . CYS A 1 87 ? -5.505 -1.417 7.153 1.00 82.88 87 CYS A C 1
ATOM 673 O O . CYS A 1 87 ? -4.309 -1.585 7.403 1.00 82.88 87 CYS A O 1
ATOM 675 N N . ARG A 1 88 ? -6.388 -1.102 8.112 1.00 83.12 88 ARG A N 1
ATOM 676 C CA . ARG A 1 88 ? -6.008 -0.928 9.527 1.00 83.12 88 ARG A CA 1
ATOM 677 C C . ARG A 1 88 ? -5.468 -2.218 10.149 1.00 83.12 88 ARG A C 1
ATOM 679 O O . ARG A 1 88 ? -4.495 -2.149 10.893 1.00 83.12 88 ARG A O 1
ATOM 686 N N . GLY A 1 89 ? -6.061 -3.371 9.831 1.00 80.06 89 GLY A N 1
ATOM 687 C CA . GLY A 1 89 ? -5.625 -4.673 10.354 1.00 80.06 89 GLY A CA 1
ATOM 688 C C . GLY A 1 89 ? -4.326 -5.200 9.732 1.00 80.06 89 GLY A C 1
ATOM 689 O O . GLY A 1 89 ? -3.561 -5.905 10.385 1.00 80.06 89 GLY A O 1
ATOM 690 N N . THR A 1 90 ? -4.049 -4.843 8.477 1.00 77.19 90 THR A N 1
ATOM 691 C CA . THR A 1 90 ? -2.896 -5.356 7.712 1.00 77.19 90 THR A CA 1
ATOM 692 C C . THR A 1 90 ? -1.706 -4.396 7.643 1.00 77.19 90 THR A C 1
ATOM 694 O O . THR A 1 90 ? -0.637 -4.784 7.156 1.00 77.19 90 THR A O 1
ATOM 697 N N . GLY A 1 91 ? -1.869 -3.166 8.143 1.00 77.56 91 GLY A N 1
ATOM 698 C CA . GLY A 1 91 ? -0.852 -2.114 8.094 1.00 77.56 91 GLY A CA 1
ATOM 699 C C . GLY A 1 91 ? -0.668 -1.516 6.697 1.00 77.56 91 GLY A C 1
ATOM 700 O O . GLY A 1 91 ? 0.433 -1.089 6.352 1.00 77.56 91 GLY A O 1
ATOM 701 N N . LEU A 1 92 ? -1.726 -1.530 5.885 1.00 82.00 92 LEU A N 1
ATOM 702 C CA . LEU A 1 92 ? -1.748 -0.987 4.528 1.00 82.00 92 LEU A CA 1
ATOM 703 C C . LEU A 1 92 ? -2.536 0.319 4.487 1.00 82.00 92 LEU A C 1
ATOM 705 O O . LEU A 1 92 ? -3.404 0.556 5.323 1.00 82.00 92 LEU A O 1
ATOM 709 N N . TYR A 1 93 ? -2.271 1.153 3.486 1.00 82.62 93 TYR A N 1
ATOM 710 C CA . TYR A 1 93 ? -3.140 2.284 3.165 1.00 82.62 93 TYR A CA 1
ATOM 711 C C . TYR A 1 93 ? -4.066 1.941 1.988 1.00 82.62 93 TYR A C 1
ATOM 713 O O . TYR A 1 93 ? -3.615 1.285 1.048 1.00 82.62 93 TYR A O 1
ATOM 721 N N . PRO A 1 94 ? -5.325 2.420 1.978 1.00 80.00 94 PRO A N 1
ATOM 722 C CA . PRO A 1 94 ? -6.252 2.181 0.866 1.00 80.00 94 PRO A CA 1
ATOM 723 C C . PRO A 1 94 ? -5.662 2.603 -0.484 1.00 80.00 94 PRO A C 1
ATOM 725 O O . PRO A 1 94 ? -5.751 1.873 -1.466 1.00 80.00 94 PRO A O 1
ATOM 728 N N . ASP A 1 95 ? -4.959 3.739 -0.505 1.00 80.06 95 ASP A N 1
ATOM 729 C CA . ASP A 1 95 ? -4.259 4.273 -1.680 1.00 80.06 95 ASP A CA 1
ATOM 730 C C . ASP A 1 95 ? -3.213 3.290 -2.253 1.00 80.06 95 ASP A C 1
ATOM 732 O O . ASP A 1 95 ? -3.075 3.175 -3.470 1.00 80.06 95 ASP A O 1
ATOM 736 N N . GLU A 1 96 ? -2.533 2.503 -1.404 1.00 80.69 96 GLU A N 1
ATOM 737 C CA . GLU A 1 96 ? -1.603 1.457 -1.863 1.00 80.69 96 GLU A CA 1
ATOM 738 C C . GLU A 1 96 ? -2.336 0.327 -2.583 1.00 80.69 96 GLU A C 1
ATOM 740 O O . GLU A 1 96 ? -1.884 -0.139 -3.629 1.00 80.69 96 GLU A O 1
ATOM 745 N N . VAL A 1 97 ? -3.477 -0.100 -2.037 1.00 86.38 97 VAL A N 1
ATOM 746 C CA . VAL A 1 97 ? -4.287 -1.176 -2.617 1.00 86.38 97 VAL A CA 1
ATOM 747 C C . VAL A 1 97 ? -4.880 -0.732 -3.954 1.00 86.38 97 VAL A C 1
ATOM 749 O O . VAL A 1 97 ? -4.826 -1.486 -4.926 1.00 86.38 97 VAL A O 1
ATOM 752 N N . HIS A 1 98 ? -5.358 0.512 -4.045 1.00 83.56 98 HIS A N 1
ATOM 753 C CA . HIS A 1 98 ? -5.812 1.101 -5.306 1.00 83.56 98 HIS A CA 1
ATOM 754 C C . HIS A 1 98 ? -4.690 1.177 -6.345 1.00 83.56 98 HIS A C 1
ATOM 756 O O . HIS A 1 98 ? -4.897 0.798 -7.499 1.00 83.56 98 HIS A O 1
ATOM 762 N N . ALA A 1 99 ? -3.486 1.595 -5.947 1.00 82.62 99 ALA A N 1
ATOM 763 C CA . ALA A 1 99 ? -2.339 1.627 -6.847 1.00 82.62 99 ALA A CA 1
ATOM 764 C C . ALA A 1 99 ? -1.965 0.226 -7.365 1.00 82.62 99 ALA A C 1
ATOM 766 O O . ALA A 1 99 ? -1.610 0.073 -8.535 1.00 82.62 99 ALA A O 1
ATOM 767 N N . TRP A 1 100 ? -2.054 -0.811 -6.524 1.00 87.50 100 TRP A N 1
ATOM 768 C CA . TRP A 1 100 ? -1.778 -2.191 -6.939 1.00 87.50 100 TRP A CA 1
ATOM 769 C C . TRP A 1 100 ? -2.876 -2.774 -7.828 1.00 87.50 100 TRP A C 1
ATOM 771 O O . TRP A 1 100 ? -2.544 -3.477 -8.781 1.00 87.50 100 TRP A O 1
ATOM 781 N N . ARG A 1 101 ? -4.150 -2.447 -7.573 1.00 88.38 101 ARG A N 1
ATOM 782 C CA . ARG A 1 101 ? -5.274 -2.781 -8.464 1.00 88.38 101 ARG A CA 1
ATOM 783 C C . ARG A 1 101 ? -5.052 -2.214 -9.860 1.00 88.38 101 ARG A C 1
ATOM 785 O O . ARG A 1 101 ? -4.967 -2.983 -10.811 1.00 88.38 101 ARG A O 1
ATOM 792 N N . ALA A 1 102 ? -4.812 -0.907 -9.952 1.00 83.12 102 ALA A N 1
ATOM 793 C CA . ALA A 1 102 ? -4.581 -0.237 -11.227 1.00 83.12 102 ALA A CA 1
ATOM 794 C C . ALA A 1 102 ? -3.373 -0.822 -11.982 1.00 83.12 102 ALA A C 1
ATOM 796 O O . ALA A 1 102 ? -3.416 -1.004 -13.197 1.00 83.12 102 ALA A O 1
ATOM 797 N N . ALA A 1 103 ? -2.294 -1.160 -11.267 1.00 82.12 103 ALA A N 1
ATOM 798 C CA . ALA A 1 103 ? -1.129 -1.807 -11.867 1.00 82.12 103 ALA A CA 1
ATOM 799 C C . ALA A 1 103 ? -1.436 -3.225 -12.385 1.00 82.12 103 ALA A C 1
ATOM 801 O O . ALA A 1 103 ? -0.944 -3.601 -13.449 1.00 82.12 103 ALA A O 1
ATOM 802 N N . ALA A 1 104 ? -2.242 -4.006 -11.659 1.00 83.25 104 ALA A N 1
ATOM 803 C CA . ALA A 1 104 ? -2.663 -5.341 -12.081 1.00 83.25 104 ALA A CA 1
ATOM 804 C C . ALA A 1 104 ? -3.588 -5.281 -13.306 1.00 83.25 104 ALA A C 1
ATOM 806 O O . ALA A 1 104 ? -3.391 -6.029 -14.261 1.00 83.25 104 ALA A O 1
ATOM 807 N N . GLU A 1 105 ? -4.544 -4.352 -13.319 1.00 83.25 105 GLU A N 1
ATOM 808 C CA . GLU A 1 105 ? -5.440 -4.117 -14.455 1.00 83.25 105 GLU A CA 1
ATOM 809 C C . GLU A 1 105 ? -4.660 -3.689 -15.704 1.00 83.25 105 GLU A C 1
ATOM 811 O O . GLU A 1 105 ? -4.855 -4.256 -16.778 1.00 83.25 105 GLU A O 1
ATOM 816 N N . ALA A 1 106 ? -3.705 -2.763 -15.562 1.00 82.06 106 ALA A N 1
ATOM 817 C CA . ALA A 1 106 ? -2.842 -2.335 -16.661 1.00 82.06 106 ALA A CA 1
ATOM 818 C C . ALA A 1 106 ? -1.977 -3.483 -17.216 1.00 82.06 106 ALA A C 1
ATOM 820 O O . ALA A 1 106 ? -1.817 -3.603 -18.429 1.00 82.06 106 ALA A O 1
ATOM 821 N N . ALA A 1 107 ? -1.449 -4.353 -16.349 1.00 79.56 107 ALA A N 1
ATOM 822 C CA . ALA A 1 107 ? -0.672 -5.519 -16.769 1.00 79.56 107 ALA A CA 1
ATOM 823 C C . ALA A 1 107 ? -1.522 -6.575 -17.502 1.00 79.56 107 ALA A C 1
ATOM 825 O O . ALA A 1 107 ? -1.010 -7.278 -18.369 1.00 79.56 107 ALA A O 1
ATOM 826 N N . LEU A 1 108 ? -2.812 -6.690 -17.167 1.00 78.00 108 LEU A N 1
ATOM 827 C CA . LEU A 1 108 ? -3.741 -7.636 -17.794 1.00 78.00 108 LEU A CA 1
ATOM 828 C C . LEU A 1 108 ? -4.387 -7.096 -19.077 1.00 78.00 108 LEU A C 1
ATOM 830 O O . LEU A 1 108 ? -4.780 -7.902 -19.924 1.00 78.00 108 LEU A O 1
ATOM 834 N N . GLY A 1 109 ? -4.519 -5.772 -19.198 1.00 67.44 109 GLY A N 1
ATOM 835 C CA . GLY A 1 109 ? -5.086 -5.067 -20.352 1.00 67.44 109 GLY A CA 1
ATOM 836 C C . GLY A 1 109 ? -4.076 -4.719 -21.450 1.00 67.44 109 GLY A C 1
ATOM 837 O O . GLY A 1 109 ? -4.485 -4.342 -22.542 1.00 67.44 109 GLY A O 1
ATOM 838 N N . ALA A 1 110 ? -2.774 -4.869 -21.197 1.00 55.66 110 ALA A N 1
ATOM 839 C CA . ALA A 1 110 ? -1.748 -4.818 -22.234 1.00 55.66 110 ALA A CA 1
ATOM 840 C C . ALA A 1 110 ? -1.753 -6.139 -23.027 1.00 55.66 110 ALA A C 1
ATOM 842 O O . ALA A 1 110 ? -1.007 -7.068 -22.715 1.00 55.66 110 ALA A O 1
ATOM 843 N N . ARG A 1 111 ? -2.651 -6.240 -24.010 1.00 43.00 111 ARG A N 1
ATOM 844 C CA . ARG A 1 111 ? -2.740 -7.334 -24.986 1.00 43.00 111 ARG A CA 1
ATOM 845 C C . ARG A 1 111 ? -2.902 -6.749 -26.375 1.00 43.00 111 ARG A C 1
ATOM 847 O O . ARG A 1 111 ? -3.756 -5.846 -26.506 1.00 43.00 111 ARG A O 1
#

Sequence (111 aa):
MERKASVVRRMLKSPDRSIREWSQETGLSPRALYDWRKKAIRREGAMAGNSTPSGKPVSGTKRTAAQKLATVVETASLNEAELGEYCRGTGLYPDEVHAWRAAAEAALGAR